Protein AF-A0A6P7XA26-F1 (afdb_monomer)

Structure (mmCIF, N/CA/C/O backbone):
data_AF-A0A6P7XA26-F1
#
_entry.id   AF-A0A6P7XA26-F1
#
loop_
_atom_site.group_PDB
_atom_site.id
_atom_site.type_symbol
_atom_site.label_atom_id
_atom_site.label_alt_id
_atom_site.label_comp_id
_atom_site.label_asym_id
_atom_site.label_entity_id
_atom_site.label_seq_id
_atom_site.pdbx_PDB_ins_code
_atom_site.Cartn_x
_atom_site.Cartn_y
_atom_site.Cartn_z
_atom_site.occupancy
_atom_site.B_iso_or_equiv
_atom_site.auth_seq_id
_atom_site.auth_comp_id
_atom_site.auth_asym_id
_atom_site.auth_atom_id
_atom_site.pdbx_PDB_model_num
ATOM 1 N N . MET A 1 1 ? 33.535 -8.799 -20.408 1.00 46.56 1 MET A N 1
ATOM 2 C CA . MET A 1 1 ? 32.268 -9.297 -19.826 1.00 46.56 1 MET A CA 1
ATOM 3 C C . MET A 1 1 ? 31.523 -8.133 -19.188 1.00 46.56 1 MET A C 1
ATOM 5 O O . MET A 1 1 ? 32.163 -7.393 -18.459 1.00 46.56 1 MET A O 1
ATOM 9 N N . GLY A 1 2 ? 30.222 -7.956 -19.445 1.00 51.88 2 GLY A N 1
ATOM 10 C CA . GLY A 1 2 ? 29.425 -6.933 -18.744 1.00 51.88 2 GLY A CA 1
ATOM 11 C C . GLY A 1 2 ? 28.362 -6.209 -19.576 1.00 51.88 2 GLY A C 1
ATOM 12 O O . GLY A 1 2 ? 28.198 -5.011 -19.415 1.00 51.88 2 GLY A O 1
ATOM 13 N N . CYS A 1 3 ? 27.647 -6.901 -20.471 1.00 53.22 3 CYS A N 1
ATOM 14 C CA . CYS A 1 3 ? 26.514 -6.323 -21.219 1.00 53.22 3 CYS A CA 1
ATOM 15 C C . CYS A 1 3 ? 25.154 -6.958 -20.837 1.00 53.22 3 CYS A C 1
ATOM 17 O O . CYS A 1 3 ? 24.124 -6.621 -21.403 1.00 53.22 3 CYS A O 1
ATOM 19 N N . GLY A 1 4 ? 25.134 -7.876 -19.857 1.00 53.38 4 GLY A N 1
ATOM 20 C CA . GLY A 1 4 ? 23.922 -8.597 -19.429 1.00 53.38 4 GLY A CA 1
ATOM 21 C C . GLY A 1 4 ? 23.092 -7.905 -18.337 1.00 53.38 4 GLY A C 1
ATOM 22 O O . GLY A 1 4 ? 21.943 -8.279 -18.114 1.00 53.38 4 GLY A O 1
ATOM 23 N N . GLY A 1 5 ? 23.643 -6.888 -17.662 1.00 59.44 5 GLY A N 1
ATOM 24 C CA . GLY A 1 5 ? 22.981 -6.238 -16.523 1.00 59.44 5 GLY A CA 1
ATOM 25 C C . GLY A 1 5 ? 21.750 -5.415 -16.911 1.00 59.44 5 GLY A C 1
ATOM 26 O O . GLY A 1 5 ? 20.730 -5.472 -16.228 1.00 59.44 5 GLY A O 1
ATOM 27 N N . PHE A 1 6 ? 21.807 -4.702 -18.041 1.00 63.94 6 PHE A N 1
ATOM 28 C CA . PHE A 1 6 ? 20.719 -3.815 -18.464 1.00 63.94 6 PHE A CA 1
ATOM 29 C C . PHE A 1 6 ? 19.471 -4.599 -18.907 1.00 63.94 6 PHE A C 1
ATOM 31 O O . PHE A 1 6 ? 18.350 -4.227 -18.571 1.00 63.94 6 PHE A O 1
ATOM 38 N N . THR A 1 7 ? 19.657 -5.736 -19.587 1.00 68.75 7 THR A N 1
ATOM 39 C CA . THR A 1 7 ? 18.558 -6.617 -20.020 1.00 68.75 7 THR A CA 1
ATOM 40 C C . THR A 1 7 ? 17.909 -7.344 -18.842 1.00 68.75 7 THR A C 1
ATOM 42 O O . THR A 1 7 ? 16.686 -7.447 -18.794 1.00 68.75 7 THR A O 1
ATOM 45 N N . CYS A 1 8 ? 18.703 -7.795 -17.862 1.00 74.06 8 CYS A N 1
ATOM 46 C CA . CYS A 1 8 ? 18.180 -8.434 -16.650 1.00 74.06 8 CYS A CA 1
ATOM 47 C C . CYS A 1 8 ? 17.341 -7.453 -15.818 1.00 74.06 8 CYS A C 1
ATOM 49 O O . CYS A 1 8 ? 16.206 -7.764 -15.461 1.00 74.06 8 CYS A O 1
ATOM 51 N N . LEU A 1 9 ? 17.850 -6.234 -15.595 1.00 73.31 9 LEU A N 1
ATOM 52 C CA . LEU A 1 9 ? 17.120 -5.190 -14.873 1.00 73.31 9 LEU A CA 1
ATOM 53 C C . LEU A 1 9 ? 15.829 -4.792 -15.600 1.00 73.31 9 LEU A C 1
ATOM 55 O O . LEU A 1 9 ? 14.792 -4.639 -14.961 1.00 73.31 9 LEU A O 1
ATOM 59 N N . LYS A 1 10 ? 15.862 -4.682 -16.934 1.00 74.25 10 LYS A N 1
ATOM 60 C CA . LYS A 1 10 ? 14.675 -4.390 -17.751 1.00 74.25 10 LYS A CA 1
ATOM 61 C C . LYS A 1 10 ? 13.608 -5.480 -17.614 1.00 74.25 10 LYS A C 1
ATOM 63 O O . LYS A 1 10 ? 12.432 -5.169 -17.436 1.00 74.25 10 LYS A O 1
ATOM 68 N N . ASN A 1 11 ? 14.015 -6.748 -17.658 1.00 80.12 11 ASN A N 1
ATOM 69 C CA . ASN A 1 11 ? 13.093 -7.876 -17.540 1.00 80.12 11 ASN A CA 1
ATOM 70 C C . ASN A 1 11 ? 12.520 -7.998 -16.119 1.00 80.12 11 ASN A C 1
ATOM 72 O O . ASN A 1 11 ? 11.328 -8.242 -15.954 1.00 80.12 11 ASN A O 1
ATOM 76 N N . ALA A 1 12 ? 13.346 -7.747 -15.098 1.00 84.25 12 ALA A N 1
ATOM 77 C CA . ALA A 1 12 ? 12.910 -7.688 -13.707 1.00 84.25 12 ALA A CA 1
ATOM 78 C C . ALA A 1 12 ? 11.932 -6.528 -13.462 1.00 84.25 12 ALA A C 1
ATOM 80 O O . ALA A 1 12 ? 10.916 -6.719 -12.801 1.00 84.25 12 ALA A O 1
ATOM 81 N N . LEU A 1 13 ? 12.188 -5.347 -14.037 1.00 81.69 13 LEU A N 1
ATOM 82 C CA . LEU A 1 13 ? 11.300 -4.188 -13.928 1.00 81.69 13 LEU A CA 1
ATOM 83 C C . LEU A 1 13 ? 9.952 -4.436 -14.619 1.00 81.69 13 LEU A C 1
ATOM 85 O O . LEU A 1 13 ? 8.908 -4.065 -14.085 1.00 81.69 13 LEU A O 1
ATOM 89 N N . CYS A 1 14 ? 9.967 -5.091 -15.781 1.00 84.81 14 CYS A N 1
ATOM 90 C CA . CYS A 1 14 ? 8.752 -5.518 -16.470 1.00 84.81 14 CYS A CA 1
ATOM 91 C C . CYS A 1 14 ? 7.950 -6.507 -15.606 1.00 84.81 14 CYS A C 1
ATOM 93 O O . CYS A 1 14 ? 6.777 -6.265 -15.325 1.00 84.81 14 CYS A O 1
ATOM 95 N N . ALA A 1 15 ? 8.601 -7.560 -15.096 1.00 87.62 15 ALA A N 1
ATOM 96 C CA . ALA A 1 15 ? 7.969 -8.545 -14.219 1.00 87.62 15 ALA A CA 1
ATOM 97 C C . ALA A 1 15 ? 7.393 -7.906 -12.943 1.00 87.62 15 ALA A C 1
ATOM 99 O O . ALA A 1 15 ? 6.268 -8.214 -12.554 1.00 87.62 15 ALA A O 1
ATOM 100 N N . LEU A 1 16 ? 8.121 -6.971 -12.328 1.00 86.62 16 LEU A N 1
ATOM 101 C CA . LEU A 1 16 ? 7.674 -6.255 -11.134 1.00 86.62 16 LEU A CA 1
ATOM 102 C C . LEU A 1 16 ? 6.393 -5.446 -11.394 1.00 86.62 16 LEU A C 1
ATOM 104 O O . LEU A 1 16 ? 5.454 -5.519 -10.607 1.00 86.62 16 LEU A O 1
ATOM 108 N N . ASN A 1 17 ? 6.321 -4.711 -12.509 1.00 89.75 17 ASN A N 1
ATOM 109 C CA . ASN A 1 17 ? 5.121 -3.944 -12.861 1.00 89.75 17 ASN A CA 1
ATOM 110 C C . ASN A 1 17 ? 3.930 -4.851 -13.216 1.00 89.75 17 ASN A C 1
ATOM 112 O O . ASN A 1 17 ? 2.795 -4.522 -12.873 1.00 89.75 17 ASN A O 1
ATOM 116 N N . VAL A 1 18 ? 4.167 -6.022 -13.820 1.00 91.38 18 VAL A N 1
ATOM 117 C CA . VAL A 1 18 ? 3.116 -7.038 -14.029 1.00 91.38 18 VAL A CA 1
ATOM 118 C C . VAL A 1 18 ? 2.573 -7.544 -12.691 1.00 91.38 18 VAL A C 1
ATOM 120 O O . VAL A 1 18 ? 1.358 -7.619 -12.513 1.00 91.38 18 VAL A O 1
ATOM 123 N N . VAL A 1 19 ? 3.448 -7.828 -11.722 1.00 92.44 19 VAL A N 1
ATOM 124 C CA . VAL A 1 19 ? 3.024 -8.207 -10.366 1.00 92.44 19 VAL A CA 1
ATOM 125 C C . VAL A 1 19 ? 2.217 -7.082 -9.714 1.00 92.44 19 VAL A C 1
ATOM 127 O O . VAL A 1 19 ? 1.161 -7.356 -9.145 1.00 92.44 19 VAL A O 1
ATOM 130 N N . TYR A 1 20 ? 2.637 -5.819 -9.842 1.00 90.50 20 TYR A N 1
ATOM 131 C CA . TYR A 1 20 ? 1.857 -4.691 -9.324 1.00 90.50 20 TYR A CA 1
ATOM 132 C C . TYR A 1 20 ? 0.483 -4.552 -9.983 1.00 90.50 20 TYR A C 1
ATOM 134 O O . TYR A 1 20 ? -0.482 -4.244 -9.281 1.00 90.50 20 TYR A O 1
ATOM 142 N N . MET A 1 21 ? 0.354 -4.845 -11.281 1.00 92.50 21 MET A N 1
ATOM 143 C CA . MET A 1 21 ? -0.962 -4.901 -11.918 1.00 92.50 21 MET A CA 1
ATOM 144 C C . MET A 1 21 ? -1.853 -5.985 -11.311 1.00 92.50 21 MET A C 1
ATOM 146 O O . MET A 1 21 ? -3.014 -5.717 -11.006 1.00 92.50 21 MET A O 1
ATOM 150 N N . LEU A 1 22 ? -1.319 -7.191 -11.094 1.00 92.44 22 LEU A N 1
ATOM 151 C CA . LEU A 1 22 ? -2.076 -8.282 -10.474 1.00 92.44 22 LEU A CA 1
ATOM 152 C C . LEU A 1 22 ? -2.528 -7.918 -9.057 1.00 92.44 22 LEU A C 1
ATOM 154 O O . LEU A 1 22 ? -3.690 -8.126 -8.719 1.00 92.44 22 LEU A O 1
ATOM 158 N N . VAL A 1 23 ? -1.647 -7.319 -8.251 1.00 92.12 23 VAL A N 1
ATOM 159 C CA . VAL A 1 23 ? -1.995 -6.848 -6.901 1.00 92.12 23 VAL A CA 1
ATOM 160 C C . VAL A 1 23 ? -3.086 -5.775 -6.956 1.00 92.12 23 VAL A C 1
ATOM 162 O O . VAL A 1 23 ? -4.050 -5.863 -6.200 1.00 92.12 23 VAL A O 1
ATOM 165 N N . GLY A 1 24 ? -2.991 -4.801 -7.867 1.00 91.75 24 GLY A N 1
ATOM 166 C CA . GLY A 1 24 ? -4.016 -3.767 -8.040 1.00 91.75 24 GLY A CA 1
ATOM 167 C C . GLY A 1 24 ? -5.387 -4.343 -8.415 1.00 91.75 24 GLY A C 1
ATOM 168 O O . GLY A 1 24 ? -6.393 -3.988 -7.799 1.00 91.75 24 GLY A O 1
ATOM 169 N N . LEU A 1 25 ? -5.427 -5.286 -9.363 1.00 93.50 25 LEU A N 1
ATOM 170 C CA . LEU A 1 25 ? -6.658 -5.984 -9.754 1.00 93.50 25 LEU A CA 1
ATOM 171 C C . LEU A 1 25 ? -7.240 -6.813 -8.603 1.00 93.50 25 LEU A C 1
ATOM 173 O O . LEU A 1 25 ? -8.451 -6.786 -8.391 1.00 93.50 25 LEU A O 1
ATOM 177 N N . LEU A 1 26 ? -6.395 -7.506 -7.835 1.00 92.00 26 LEU A N 1
ATOM 178 C CA . LEU A 1 26 ? -6.824 -8.267 -6.660 1.00 92.00 26 LEU A CA 1
ATOM 179 C C . LEU A 1 26 ? -7.413 -7.355 -5.576 1.00 92.00 26 LEU A C 1
ATOM 181 O O . LEU A 1 26 ? -8.464 -7.681 -5.032 1.00 92.00 26 LEU A O 1
ATOM 185 N N . LEU A 1 27 ? -6.791 -6.206 -5.288 1.00 88.12 27 LEU A N 1
ATOM 186 C CA . LEU A 1 27 ? -7.301 -5.246 -4.299 1.00 88.12 27 LEU A CA 1
ATOM 187 C C . LEU A 1 27 ? -8.681 -4.706 -4.687 1.00 88.12 27 LEU A C 1
ATOM 189 O O . LEU A 1 27 ? -9.580 -4.657 -3.848 1.00 88.12 27 LEU A O 1
ATOM 193 N N . ILE A 1 28 ? -8.870 -4.349 -5.959 1.00 91.31 28 ILE A N 1
ATOM 194 C CA . ILE A 1 28 ? -10.169 -3.891 -6.467 1.00 91.31 28 ILE A CA 1
ATOM 195 C C . ILE A 1 28 ? -11.188 -5.034 -6.439 1.00 91.31 28 ILE A C 1
ATOM 197 O O . ILE A 1 28 ? -12.313 -4.828 -5.992 1.00 91.31 28 ILE A O 1
ATOM 201 N N . GLY A 1 29 ? -10.798 -6.236 -6.872 1.00 88.69 29 GLY A N 1
ATOM 202 C CA . GLY A 1 29 ? -11.669 -7.410 -6.908 1.00 88.69 29 GLY A CA 1
ATOM 203 C C . GLY A 1 29 ? -12.168 -7.816 -5.523 1.00 88.69 29 GLY A C 1
ATOM 204 O O . GLY A 1 29 ? -13.368 -7.998 -5.336 1.00 88.69 29 GLY A O 1
ATOM 205 N N . VAL A 1 30 ? -11.277 -7.882 -4.530 1.00 87.31 30 VAL A N 1
ATOM 206 C CA . VAL A 1 30 ? -11.642 -8.200 -3.139 1.00 87.31 30 VAL A CA 1
ATOM 207 C C . VAL A 1 30 ? -12.512 -7.097 -2.533 1.00 87.31 30 VAL A C 1
ATOM 209 O O . VAL A 1 30 ? -13.496 -7.402 -1.861 1.00 87.31 30 VAL A O 1
ATOM 212 N N . ALA A 1 31 ? -12.207 -5.822 -2.794 1.00 84.62 31 ALA A N 1
ATOM 213 C CA . ALA A 1 31 ? -13.015 -4.711 -2.291 1.00 84.62 31 ALA A CA 1
ATOM 214 C C . ALA A 1 31 ? -14.420 -4.667 -2.921 1.00 84.62 31 ALA A C 1
ATOM 216 O O . ALA A 1 31 ? -15.401 -4.401 -2.224 1.00 84.62 31 ALA A O 1
ATOM 217 N N . ALA A 1 32 ? -14.533 -4.958 -4.221 1.00 85.25 32 ALA A N 1
ATOM 218 C CA . ALA A 1 32 ? -15.809 -5.045 -4.925 1.00 85.25 32 ALA A CA 1
ATOM 219 C C . ALA A 1 32 ? -16.632 -6.255 -4.456 1.00 85.25 32 ALA A C 1
ATOM 221 O O . ALA A 1 32 ? -17.814 -6.103 -4.162 1.00 85.25 32 ALA A O 1
ATOM 222 N N . TRP A 1 33 ? -15.998 -7.420 -4.299 1.00 83.69 33 TRP A N 1
ATOM 223 C CA . TRP A 1 33 ? -16.645 -8.624 -3.772 1.00 83.69 33 TRP A CA 1
ATOM 224 C C . TRP A 1 33 ? -17.143 -8.421 -2.333 1.00 83.69 33 TRP A C 1
ATOM 226 O O . TRP A 1 33 ? -18.273 -8.773 -2.004 1.00 83.69 33 TRP A O 1
ATOM 236 N N . GLY A 1 34 ? -16.344 -7.777 -1.474 1.00 77.06 34 GLY A N 1
ATOM 237 C CA . GLY A 1 34 ? -16.725 -7.476 -0.089 1.00 77.06 34 GLY A CA 1
ATOM 238 C C . GLY A 1 34 ? -17.941 -6.547 0.039 1.00 77.06 34 GLY A C 1
ATOM 239 O O . GLY A 1 34 ? -18.696 -6.661 1.005 1.00 77.06 34 GLY A O 1
ATOM 240 N N . LYS A 1 35 ? -18.175 -5.672 -0.951 1.00 71.25 35 LYS A N 1
ATOM 241 C CA . LYS A 1 35 ? -19.358 -4.796 -1.010 1.00 71.25 35 LYS A CA 1
ATOM 242 C C . LYS A 1 35 ? -20.653 -5.593 -1.206 1.00 71.25 35 LYS A C 1
ATOM 244 O O . LYS A 1 35 ? -21.685 -5.202 -0.669 1.00 71.25 35 LYS A O 1
ATOM 249 N N . GLU A 1 36 ? -20.609 -6.681 -1.970 1.00 67.44 36 GLU A N 1
ATOM 250 C CA . GLU A 1 36 ? -21.800 -7.428 -2.394 1.00 67.44 36 GLU A CA 1
ATOM 251 C C . GLU A 1 36 ? -22.337 -8.370 -1.302 1.00 67.44 36 GLU A C 1
ATOM 253 O O . GLU A 1 36 ? -23.541 -8.583 -1.210 1.00 67.44 36 GLU A O 1
ATOM 258 N N . PHE A 1 37 ? -21.473 -8.839 -0.394 1.00 64.12 37 PHE A N 1
ATOM 259 C CA . PHE A 1 37 ? -21.867 -9.667 0.758 1.00 64.12 37 PHE A CA 1
ATOM 260 C C . PHE A 1 37 ? -22.340 -8.873 1.986 1.00 64.12 37 PHE A C 1
ATOM 262 O O . PHE A 1 37 ? -22.718 -9.478 2.986 1.00 64.12 37 PHE A O 1
ATOM 269 N N . GLY A 1 38 ? -22.309 -7.534 1.955 1.00 60.69 38 GLY A N 1
ATOM 270 C CA . GLY A 1 38 ? -22.757 -6.703 3.084 1.00 60.69 38 GLY A CA 1
ATOM 271 C C . GLY A 1 38 ? -21.961 -6.902 4.384 1.00 60.69 38 GLY A C 1
ATOM 272 O O . GLY A 1 38 ? -22.425 -6.498 5.444 1.00 60.69 38 GLY A O 1
ATOM 273 N N . ILE A 1 39 ? -20.775 -7.518 4.303 1.00 53.69 39 ILE A N 1
ATOM 274 C CA . ILE A 1 39 ? -19.917 -7.881 5.445 1.00 53.69 39 ILE A CA 1
ATOM 275 C C . ILE A 1 39 ? -19.041 -6.711 5.923 1.00 53.69 39 ILE A C 1
ATOM 277 O O . ILE A 1 39 ? -18.492 -6.781 7.006 1.00 53.69 39 ILE A O 1
ATOM 281 N N . VAL A 1 40 ? -18.915 -5.616 5.163 1.00 48.38 40 VAL A N 1
ATOM 282 C CA . VAL A 1 40 ? -18.202 -4.401 5.604 1.00 48.38 40 VAL A CA 1
ATOM 283 C C . VAL A 1 40 ? -19.067 -3.181 5.306 1.00 48.38 40 VAL A C 1
ATOM 285 O O . VAL A 1 40 ? -19.160 -2.735 4.163 1.00 48.38 40 VAL A O 1
ATOM 288 N N . SER A 1 41 ? -19.692 -2.603 6.333 1.00 51.44 41 SER A N 1
ATOM 289 C CA . SER A 1 41 ? -20.624 -1.469 6.162 1.00 51.44 41 SER A CA 1
ATOM 290 C C . SER A 1 41 ? -19.939 -0.090 6.056 1.00 51.44 41 SER A C 1
ATOM 292 O O . SER A 1 41 ? -20.575 0.964 6.060 1.00 51.44 41 SER A O 1
ATOM 294 N N . SER A 1 42 ? -18.607 -0.059 5.945 1.00 61.31 42 SER A N 1
ATOM 295 C CA . SER A 1 42 ? -17.829 1.186 5.947 1.00 61.31 42 SER A CA 1
ATOM 296 C C . SER A 1 42 ? -17.411 1.599 4.539 1.00 61.31 42 SER A C 1
ATOM 298 O O . SER A 1 42 ? -16.352 1.200 4.048 1.00 61.31 42 SER A O 1
ATOM 300 N N . ILE A 1 43 ? -18.208 2.472 3.919 1.00 65.06 43 ILE A N 1
ATOM 301 C CA . ILE A 1 43 ? -17.944 3.068 2.595 1.00 65.06 43 ILE A CA 1
ATOM 302 C C . ILE A 1 43 ? -16.525 3.668 2.524 1.00 65.06 43 ILE A C 1
ATOM 304 O O . ILE A 1 43 ? -15.855 3.559 1.499 1.00 65.06 43 ILE A O 1
ATOM 308 N N . THR A 1 44 ? -16.037 4.238 3.629 1.00 66.69 44 THR A N 1
ATOM 309 C CA . THR A 1 44 ? -14.726 4.898 3.717 1.00 66.69 44 THR A CA 1
ATOM 310 C C . THR A 1 44 ? -13.544 3.933 3.601 1.00 66.69 44 THR A C 1
ATOM 312 O O . THR A 1 44 ? -12.592 4.223 2.880 1.00 66.69 44 THR A O 1
ATOM 315 N N . ILE A 1 45 ? -13.589 2.774 4.271 1.00 73.25 45 ILE A N 1
ATOM 316 C CA . ILE A 1 45 ? -12.478 1.803 4.249 1.00 73.25 45 ILE A CA 1
ATOM 317 C C . ILE A 1 45 ? -12.403 1.141 2.871 1.00 73.25 45 ILE A C 1
ATOM 319 O O . ILE A 1 45 ? -11.333 1.072 2.268 1.00 73.25 45 ILE A O 1
ATOM 323 N N . ILE A 1 46 ? -13.559 0.736 2.338 1.00 78.00 46 ILE A N 1
ATOM 324 C CA . ILE A 1 46 ? -13.672 0.154 0.996 1.00 78.00 46 ILE A CA 1
ATOM 325 C C . ILE A 1 46 ? -13.205 1.165 -0.060 1.00 78.00 46 ILE A C 1
ATOM 327 O O . ILE A 1 46 ? -12.411 0.820 -0.933 1.00 78.00 46 ILE A O 1
ATOM 331 N N . GLY A 1 47 ? -13.631 2.428 0.050 1.00 82.00 47 GLY A N 1
ATOM 332 C CA . GLY A 1 47 ? -13.203 3.502 -0.847 1.00 82.00 47 GLY A CA 1
ATOM 333 C C . GLY A 1 47 ? -11.689 3.720 -0.833 1.00 82.00 47 GLY A C 1
ATOM 334 O O . GLY A 1 47 ? -11.088 3.878 -1.894 1.00 82.00 47 GLY A O 1
ATOM 335 N N . GLY A 1 48 ? -11.058 3.650 0.344 1.00 84.75 48 GLY A N 1
ATOM 336 C CA . GLY A 1 48 ? -9.604 3.741 0.484 1.00 84.75 48 GLY A CA 1
ATOM 337 C C . GLY A 1 48 ? -8.863 2.599 -0.216 1.00 84.75 48 GLY A C 1
ATOM 338 O O . GLY A 1 48 ? -7.943 2.852 -0.993 1.00 84.75 48 GLY A O 1
ATOM 339 N N . VAL A 1 49 ? -9.289 1.349 -0.000 1.00 85.44 49 VAL A N 1
ATOM 340 C CA . VAL A 1 49 ? -8.672 0.173 -0.645 1.00 85.44 49 VAL A CA 1
ATOM 341 C C . VAL A 1 49 ? -8.823 0.232 -2.169 1.00 85.44 49 VAL A C 1
ATOM 343 O O . VAL A 1 49 ? -7.853 -0.014 -2.888 1.00 85.44 49 VAL A O 1
ATOM 346 N N . ILE A 1 50 ? -9.999 0.626 -2.673 1.00 89.25 50 ILE A N 1
ATOM 347 C CA . ILE A 1 50 ? -10.237 0.797 -4.115 1.00 89.25 50 ILE A CA 1
ATOM 348 C C . ILE A 1 50 ? -9.350 1.913 -4.684 1.00 89.25 50 ILE A C 1
ATOM 350 O O . ILE A 1 50 ? -8.719 1.712 -5.721 1.00 89.25 50 ILE A O 1
ATOM 354 N N . ALA A 1 51 ? -9.254 3.064 -4.010 1.00 90.19 51 ALA A N 1
ATOM 355 C CA . ALA A 1 51 ? -8.423 4.181 -4.461 1.00 90.19 51 ALA A CA 1
ATOM 356 C C . ALA A 1 51 ? -6.936 3.797 -4.552 1.00 90.19 51 ALA A C 1
ATOM 358 O O . ALA A 1 51 ? -6.280 4.110 -5.548 1.00 90.19 51 ALA A O 1
ATOM 359 N N . ILE A 1 52 ? -6.420 3.064 -3.558 1.00 90.50 52 ILE A N 1
ATOM 360 C CA . ILE A 1 52 ? -5.050 2.531 -3.576 1.00 90.50 52 ILE A CA 1
ATOM 361 C C . ILE A 1 52 ? -4.875 1.542 -4.736 1.00 90.50 52 ILE A C 1
ATOM 363 O O . ILE A 1 52 ? -3.893 1.638 -5.472 1.00 90.50 52 ILE A O 1
ATOM 367 N N . GLY A 1 53 ? -5.830 0.629 -4.941 1.00 91.06 53 GLY A N 1
ATOM 368 C CA . GLY A 1 53 ? -5.794 -0.335 -6.044 1.00 91.06 53 GLY A CA 1
ATOM 369 C C . GLY A 1 53 ? -5.746 0.337 -7.420 1.00 91.06 53 GLY A C 1
ATOM 370 O O . GLY A 1 53 ? -4.908 -0.015 -8.251 1.00 91.06 53 GLY A O 1
ATOM 371 N N . VAL A 1 54 ? -6.578 1.358 -7.646 1.00 93.50 54 VAL A N 1
ATOM 372 C CA . VAL A 1 54 ? -6.589 2.133 -8.898 1.00 93.50 54 VAL A CA 1
ATOM 373 C C . VAL A 1 54 ? -5.277 2.895 -9.093 1.00 93.50 54 VAL A C 1
ATOM 375 O O . VAL A 1 54 ? -4.703 2.859 -10.181 1.00 93.50 54 VAL A O 1
ATOM 378 N N . PHE A 1 55 ? -4.761 3.547 -8.049 1.00 90.81 55 PHE A N 1
ATOM 379 C CA . PHE A 1 55 ? -3.485 4.262 -8.119 1.00 90.81 55 PHE A CA 1
ATOM 380 C C . PHE A 1 55 ? -2.311 3.326 -8.460 1.00 90.81 55 PHE A C 1
ATOM 382 O O . PHE A 1 55 ? -1.482 3.660 -9.309 1.00 90.81 55 PHE A O 1
ATOM 389 N N . LEU A 1 56 ? -2.277 2.126 -7.868 1.00 89.81 56 LEU A N 1
ATOM 390 C CA . LEU A 1 56 ? -1.279 1.098 -8.183 1.00 89.81 56 LEU A CA 1
ATOM 391 C C . LEU A 1 56 ? -1.369 0.626 -9.640 1.00 89.81 56 LEU A C 1
ATOM 393 O O . LEU A 1 56 ? -0.330 0.467 -10.279 1.00 89.81 56 LEU A O 1
ATOM 397 N N . LEU A 1 57 ? -2.578 0.458 -10.189 1.00 92.00 57 LEU A N 1
ATOM 398 C CA . LEU A 1 57 ? -2.757 0.110 -11.603 1.00 92.00 57 LEU A CA 1
ATOM 399 C C . LEU A 1 57 ? -2.218 1.191 -12.538 1.00 92.00 57 LEU A C 1
ATOM 401 O O . LEU A 1 57 ? -1.524 0.868 -13.499 1.00 92.00 57 LEU A O 1
ATOM 405 N N . LEU A 1 58 ? -2.484 2.467 -12.249 1.00 89.31 58 LEU A N 1
ATOM 406 C CA . LEU A 1 58 ? -1.983 3.574 -13.067 1.00 89.31 58 LEU A CA 1
ATOM 407 C C . LEU A 1 58 ? -0.449 3.615 -13.081 1.00 89.31 58 LEU A C 1
ATOM 409 O O . LEU A 1 58 ? 0.150 3.722 -14.153 1.00 89.31 58 LEU A O 1
ATOM 413 N N . ILE A 1 59 ? 0.193 3.468 -11.917 1.00 89.56 59 ILE A N 1
ATOM 414 C CA . ILE A 1 59 ? 1.661 3.417 -11.825 1.00 89.56 59 ILE A CA 1
ATOM 415 C C . ILE A 1 59 ? 2.212 2.204 -12.576 1.00 89.56 59 ILE A C 1
ATOM 417 O O . ILE A 1 59 ? 3.179 2.343 -13.324 1.00 89.56 59 ILE A O 1
ATOM 421 N N . ALA A 1 60 ? 1.594 1.034 -12.413 1.00 90.00 60 ALA A N 1
ATOM 422 C CA . ALA A 1 60 ? 2.039 -0.195 -13.058 1.00 90.00 60 ALA A CA 1
ATOM 423 C C . ALA A 1 60 ? 1.910 -0.135 -14.590 1.00 90.00 60 ALA A C 1
ATOM 425 O O . ALA A 1 60 ? 2.815 -0.584 -15.294 1.00 90.00 60 ALA A O 1
ATOM 426 N N . ILE A 1 61 ? 0.843 0.476 -15.120 1.00 88.50 61 ILE A N 1
ATOM 427 C CA . ILE A 1 61 ? 0.675 0.709 -16.563 1.00 88.50 61 ILE A CA 1
ATOM 428 C C . ILE A 1 61 ? 1.767 1.652 -17.076 1.00 88.50 61 ILE A C 1
ATOM 430 O O . ILE A 1 61 ? 2.450 1.323 -18.045 1.00 88.50 61 ILE A O 1
ATOM 434 N N . VAL A 1 62 ? 1.993 2.792 -16.415 1.00 86.75 62 VAL A N 1
ATOM 435 C CA . VAL A 1 62 ? 3.051 3.741 -16.811 1.00 86.75 62 VAL A CA 1
ATOM 436 C C . VAL A 1 62 ? 4.436 3.086 -16.740 1.00 86.75 62 VAL A C 1
ATOM 438 O O . VAL A 1 62 ? 5.242 3.258 -17.655 1.00 86.75 62 VAL A O 1
ATOM 441 N N . GLY A 1 63 ? 4.702 2.286 -15.705 1.00 85.94 63 GLY A N 1
ATOM 442 C CA . GLY A 1 63 ? 5.947 1.532 -15.549 1.00 85.94 63 GLY A CA 1
ATOM 443 C C . GLY A 1 63 ? 6.144 0.461 -16.623 1.00 85.94 63 GLY A C 1
ATOM 444 O O . GLY A 1 63 ? 7.249 0.314 -17.148 1.00 85.94 63 GLY A O 1
ATOM 445 N N . LEU A 1 64 ? 5.078 -0.242 -17.016 1.00 85.38 64 LEU A N 1
ATOM 446 C CA . LEU A 1 64 ? 5.124 -1.253 -18.073 1.00 85.38 64 LEU A CA 1
ATOM 447 C C . LEU A 1 64 ? 5.361 -0.622 -19.449 1.00 85.38 64 LEU A C 1
ATOM 449 O O . LEU A 1 64 ? 6.226 -1.085 -20.193 1.00 85.38 64 LEU A O 1
ATOM 453 N N . ILE A 1 65 ? 4.654 0.468 -19.770 1.00 84.50 65 ILE A N 1
ATOM 454 C CA . ILE A 1 65 ? 4.870 1.216 -21.015 1.00 84.50 65 ILE A CA 1
ATOM 455 C C . ILE A 1 65 ? 6.296 1.803 -21.024 1.00 84.50 65 ILE A C 1
ATOM 457 O O . ILE A 1 65 ? 6.963 1.744 -22.058 1.00 84.50 65 ILE A O 1
ATOM 461 N N . GLY A 1 66 ? 6.797 2.289 -19.879 1.00 80.81 66 GLY A N 1
ATOM 462 C CA . GLY A 1 66 ? 8.158 2.823 -19.724 1.00 80.81 66 GLY A CA 1
ATOM 463 C C . GLY A 1 66 ? 9.259 1.773 -19.859 1.00 80.81 66 GLY A C 1
ATOM 464 O O . GLY A 1 66 ? 10.348 2.084 -20.337 1.00 80.81 66 GLY A O 1
ATOM 465 N N . ALA A 1 67 ? 8.975 0.523 -19.488 1.00 78.75 67 ALA A N 1
ATOM 466 C CA . ALA A 1 67 ? 9.877 -0.605 -19.698 1.00 78.75 67 ALA A CA 1
ATOM 467 C C . ALA A 1 67 ? 9.825 -1.139 -21.143 1.00 78.75 67 ALA A C 1
ATOM 469 O O . ALA A 1 67 ? 10.851 -1.575 -21.673 1.00 78.75 67 ALA A O 1
ATOM 470 N N . ALA A 1 68 ? 8.649 -1.115 -21.783 1.00 75.56 68 ALA A N 1
ATOM 471 C CA . ALA A 1 68 ? 8.441 -1.632 -23.136 1.00 75.56 68 ALA A CA 1
ATOM 472 C C . ALA A 1 68 ? 8.958 -0.673 -24.218 1.00 75.56 68 ALA A C 1
ATOM 474 O O . ALA A 1 68 ? 9.670 -1.095 -25.134 1.00 75.56 68 ALA A O 1
ATOM 475 N N . ASN A 1 69 ? 8.654 0.621 -24.098 1.00 69.19 69 ASN A N 1
ATOM 476 C CA . ASN A 1 69 ? 9.106 1.629 -25.047 1.00 69.19 69 ASN A CA 1
ATOM 477 C C . ASN A 1 69 ? 10.495 2.136 -24.656 1.00 69.19 69 ASN A C 1
ATOM 479 O O . ASN A 1 69 ? 10.700 2.647 -23.560 1.00 69.19 69 ASN A O 1
ATOM 483 N N . HIS A 1 70 ? 11.452 2.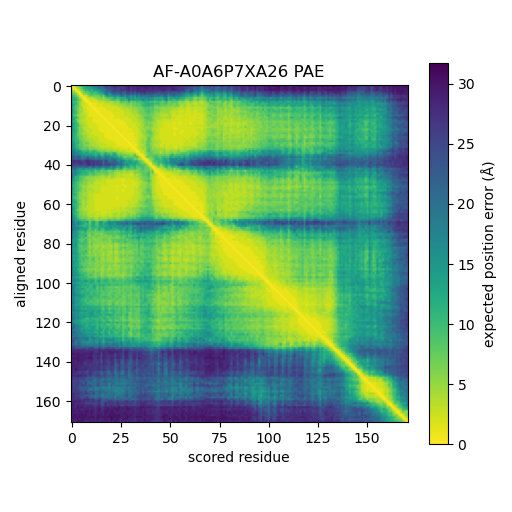070 -25.583 1.00 62.78 70 HIS A N 1
ATOM 484 C CA . HIS A 1 70 ? 12.815 2.607 -25.436 1.00 62.78 70 HIS A CA 1
ATOM 485 C C . HIS A 1 70 ? 12.864 4.156 -25.407 1.00 62.78 70 HIS A C 1
ATOM 487 O O . HIS A 1 70 ? 13.819 4.770 -25.876 1.00 62.78 70 HIS A O 1
ATOM 493 N N . HIS A 1 71 ? 11.830 4.815 -24.879 1.00 64.25 71 HIS A N 1
ATOM 494 C CA . HIS A 1 71 ? 11.710 6.266 -24.847 1.00 64.25 71 HIS A CA 1
ATOM 495 C C . HIS A 1 71 ? 12.243 6.812 -23.515 1.00 64.25 71 HIS A C 1
ATOM 497 O O . HIS A 1 71 ? 11.587 6.707 -22.477 1.00 64.25 71 HIS A O 1
ATOM 503 N N . GLN A 1 72 ? 13.431 7.426 -23.540 1.00 61.84 72 GLN A N 1
ATOM 504 C CA . GLN A 1 72 ? 14.137 7.913 -22.342 1.00 61.84 72 GLN A CA 1
ATOM 505 C C . GLN A 1 72 ? 13.295 8.862 -21.464 1.00 61.84 72 GLN A C 1
ATOM 507 O O . GLN A 1 72 ? 13.417 8.839 -20.241 1.00 61.84 72 GLN A O 1
ATOM 512 N N . VAL A 1 73 ? 12.383 9.639 -22.059 1.00 67.69 73 VAL A N 1
ATOM 513 C CA . VAL A 1 73 ? 11.507 10.577 -21.326 1.00 67.69 73 VAL A CA 1
ATOM 514 C C . VAL A 1 73 ? 10.460 9.853 -20.467 1.00 67.69 73 VAL A C 1
ATOM 516 O O . VAL A 1 73 ? 10.087 10.342 -19.404 1.00 67.69 73 VAL A O 1
ATOM 519 N N . MET A 1 74 ? 10.000 8.668 -20.880 1.00 66.56 74 MET A N 1
ATOM 520 C CA . MET A 1 74 ? 8.982 7.927 -20.125 1.00 66.56 74 MET A CA 1
ATOM 521 C C . MET A 1 74 ? 9.572 7.289 -18.863 1.00 66.56 74 MET A C 1
ATOM 523 O O . MET A 1 74 ? 8.935 7.284 -17.811 1.00 66.56 74 MET A O 1
ATOM 527 N N . LEU A 1 75 ? 10.825 6.828 -18.943 1.00 73.94 75 LEU A N 1
ATOM 528 C CA . LEU A 1 75 ? 11.566 6.336 -17.783 1.00 73.94 75 LEU A CA 1
ATOM 529 C C . LEU A 1 75 ? 11.870 7.468 -16.788 1.00 73.94 75 LEU A C 1
ATOM 531 O O . LEU A 1 75 ? 11.806 7.261 -15.578 1.00 73.94 75 LEU A O 1
ATOM 535 N N . PHE A 1 76 ? 12.147 8.676 -17.289 1.00 76.94 76 PHE A N 1
ATOM 536 C CA . PHE A 1 76 ? 12.320 9.860 -16.448 1.00 76.94 76 PHE A CA 1
ATOM 537 C C . PHE A 1 76 ? 11.039 10.194 -15.670 1.00 76.94 76 PHE A C 1
ATOM 539 O O . PHE A 1 76 ? 11.087 10.360 -14.452 1.00 76.94 76 PHE A O 1
ATOM 546 N N . LEU A 1 77 ? 9.883 10.201 -16.343 1.00 75.56 77 LEU A N 1
ATOM 547 C CA . LEU A 1 77 ? 8.587 10.407 -15.691 1.00 75.56 77 LEU A CA 1
ATOM 548 C C . LEU A 1 77 ? 8.304 9.338 -14.621 1.00 75.56 77 LEU A C 1
ATOM 550 O O . LEU A 1 77 ? 7.836 9.668 -13.534 1.00 75.56 77 LEU A O 1
ATOM 554 N N . TYR A 1 78 ? 8.635 8.072 -14.895 1.00 81.31 78 TYR A N 1
ATOM 555 C CA . TYR A 1 78 ? 8.485 6.979 -13.931 1.00 81.31 78 TYR A CA 1
ATOM 556 C C . TYR A 1 78 ? 9.317 7.205 -12.659 1.00 81.31 78 TYR A C 1
ATOM 558 O O . TYR A 1 78 ? 8.793 7.080 -11.553 1.00 81.31 78 TYR A O 1
ATOM 566 N N . MET A 1 79 ? 10.583 7.614 -12.794 1.00 80.19 79 MET A N 1
ATOM 567 C CA . MET A 1 79 ? 11.432 7.935 -11.639 1.00 80.19 79 MET A CA 1
ATOM 568 C C . MET A 1 79 ? 10.898 9.122 -10.829 1.00 80.19 79 MET A C 1
ATOM 570 O O . MET A 1 79 ? 10.938 9.087 -9.600 1.00 80.19 79 MET A O 1
ATOM 574 N N . VAL A 1 80 ? 10.352 10.145 -11.495 1.00 85.44 80 VAL A N 1
ATOM 575 C CA . VAL A 1 80 ? 9.712 11.287 -10.819 1.00 85.44 80 VAL A CA 1
ATOM 576 C C . VAL A 1 80 ? 8.492 10.834 -10.017 1.00 85.44 80 VAL A C 1
ATOM 578 O O . VAL A 1 80 ? 8.359 11.201 -8.851 1.00 85.44 80 VAL A O 1
ATOM 581 N N . ILE A 1 81 ? 7.625 9.999 -10.595 1.00 84.44 81 ILE A N 1
ATOM 582 C CA . ILE A 1 81 ? 6.448 9.465 -9.894 1.00 84.44 81 ILE A CA 1
ATOM 583 C C . ILE A 1 81 ? 6.873 8.631 -8.679 1.00 84.44 81 ILE A C 1
ATOM 585 O O . ILE A 1 81 ? 6.338 8.830 -7.590 1.00 84.44 81 ILE A O 1
ATOM 589 N N . LEU A 1 82 ? 7.862 7.742 -8.829 1.00 81.88 82 LEU A N 1
ATOM 590 C CA . LEU A 1 82 ? 8.379 6.950 -7.709 1.00 81.88 82 LEU A CA 1
ATOM 591 C C . LEU A 1 82 ? 8.970 7.824 -6.601 1.00 81.88 82 LEU A C 1
ATOM 593 O O . LEU A 1 82 ? 8.760 7.544 -5.422 1.00 81.88 82 LEU A O 1
ATOM 597 N N . PHE A 1 83 ? 9.670 8.896 -6.965 1.00 86.56 83 PHE A N 1
ATOM 598 C CA . PHE A 1 83 ? 10.207 9.841 -5.996 1.00 86.56 83 PHE A CA 1
ATOM 599 C C . PHE A 1 83 ? 9.095 10.576 -5.234 1.00 86.56 83 PHE A C 1
ATOM 601 O O . PHE A 1 83 ? 9.163 10.689 -4.012 1.00 86.56 83 PHE A O 1
ATOM 608 N N . LEU A 1 84 ? 8.029 11.008 -5.914 1.00 87.38 84 LEU A N 1
ATOM 609 C CA . LEU A 1 84 ? 6.869 11.614 -5.253 1.00 87.38 84 LEU A CA 1
ATOM 610 C C . LEU A 1 84 ? 6.170 10.629 -4.306 1.00 87.38 84 LEU A C 1
ATOM 612 O O . LEU A 1 84 ? 5.847 10.992 -3.176 1.00 87.38 84 LEU A O 1
ATOM 616 N N . VAL A 1 85 ? 5.987 9.373 -4.727 1.00 87.38 85 VAL A N 1
ATOM 617 C CA . VAL A 1 85 ? 5.434 8.313 -3.868 1.00 87.38 85 VAL A CA 1
ATOM 618 C C . VAL A 1 85 ? 6.316 8.092 -2.639 1.00 87.38 85 VAL A C 1
ATOM 620 O O . VAL A 1 85 ? 5.794 7.986 -1.530 1.00 87.38 85 VAL A O 1
ATOM 623 N N . PHE A 1 86 ? 7.640 8.093 -2.807 1.00 89.19 86 PHE A N 1
ATOM 624 C CA . PHE A 1 86 ? 8.584 8.003 -1.697 1.00 89.19 86 PHE A CA 1
ATOM 625 C C . PHE A 1 86 ? 8.432 9.173 -0.716 1.00 89.19 86 PHE A C 1
ATOM 627 O O . P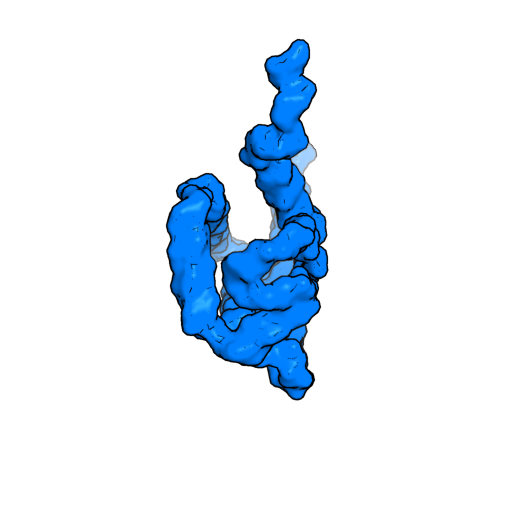HE A 1 86 ? 8.359 8.937 0.487 1.00 89.19 86 PHE A O 1
ATOM 634 N N . LEU A 1 87 ? 8.310 10.416 -1.198 1.00 91.38 87 LEU A N 1
ATOM 635 C CA . LEU A 1 87 ? 8.091 11.580 -0.331 1.00 91.38 87 LEU A CA 1
ATOM 636 C C . LEU A 1 87 ? 6.778 11.481 0.455 1.00 91.38 87 LEU A C 1
ATOM 638 O O . LEU A 1 87 ? 6.761 11.781 1.649 1.00 91.38 87 LEU A O 1
ATOM 642 N N . PHE A 1 88 ? 5.696 11.015 -0.175 1.00 88.88 88 PHE A N 1
ATOM 643 C CA . PHE A 1 88 ? 4.426 10.777 0.516 1.00 88.88 88 PHE A CA 1
ATOM 644 C C . PHE A 1 88 ? 4.544 9.680 1.580 1.00 88.88 88 PHE A C 1
ATOM 646 O O . PHE A 1 88 ? 4.117 9.880 2.715 1.00 88.88 88 PHE A O 1
ATOM 653 N N . GLN A 1 89 ? 5.144 8.535 1.245 1.00 85.25 89 GLN A N 1
ATOM 654 C CA . GLN A 1 89 ? 5.326 7.417 2.179 1.00 85.25 89 GLN A CA 1
ATOM 655 C C . GLN A 1 89 ? 6.236 7.793 3.350 1.00 85.25 89 GLN A C 1
ATOM 657 O O . GLN A 1 89 ? 5.946 7.454 4.501 1.00 85.25 89 GLN A O 1
ATOM 662 N N . PHE A 1 90 ? 7.316 8.519 3.068 1.00 88.75 90 PHE A N 1
ATOM 663 C CA . PHE A 1 90 ? 8.210 9.063 4.079 1.00 88.75 90 PHE A CA 1
ATOM 664 C C . PHE A 1 90 ? 7.470 10.056 4.979 1.00 88.75 90 PHE A C 1
ATOM 666 O O . PHE A 1 90 ? 7.532 9.929 6.199 1.00 88.75 90 PHE A O 1
ATOM 673 N N . GLY A 1 91 ? 6.685 10.964 4.392 1.00 90.62 91 GLY A N 1
ATOM 674 C CA . GLY A 1 91 ? 5.829 11.899 5.120 1.00 90.62 91 GLY A CA 1
ATOM 675 C C . GLY A 1 91 ? 4.868 11.190 6.071 1.00 90.62 91 GLY A C 1
ATOM 676 O O . GLY A 1 91 ? 4.893 11.468 7.266 1.00 90.62 91 GLY A O 1
ATOM 677 N N . VAL A 1 92 ? 4.093 10.216 5.581 1.00 85.94 92 VAL A N 1
ATOM 678 C CA . VAL A 1 92 ? 3.162 9.427 6.411 1.00 85.94 92 VAL A CA 1
ATOM 679 C C . VAL A 1 92 ? 3.906 8.686 7.525 1.00 85.94 92 VAL A C 1
ATOM 681 O O . VAL A 1 92 ? 3.459 8.694 8.670 1.00 85.94 92 VAL A O 1
ATOM 684 N N . SER A 1 93 ? 5.067 8.098 7.227 1.00 87.06 93 SER A N 1
ATOM 685 C CA . SER A 1 93 ? 5.887 7.393 8.222 1.00 87.06 93 SER A CA 1
ATOM 686 C C . SER A 1 93 ? 6.380 8.333 9.325 1.00 87.06 93 SER A C 1
ATOM 688 O O . SER A 1 93 ? 6.257 8.020 10.510 1.00 87.06 93 SER A O 1
AT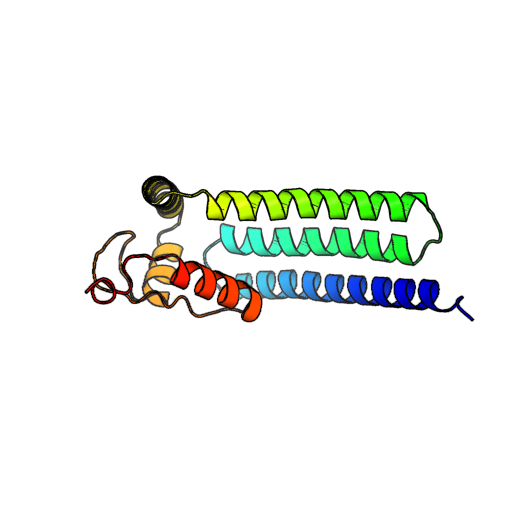OM 690 N N . CYS A 1 94 ? 6.888 9.511 8.956 1.00 87.69 94 CYS A N 1
ATOM 691 C CA . CYS A 1 94 ? 7.315 10.539 9.900 1.00 87.69 94 CYS A CA 1
ATOM 692 C C . CYS A 1 94 ? 6.139 11.103 10.705 1.00 87.69 94 CYS A C 1
ATOM 694 O O . CYS A 1 94 ? 6.271 11.272 11.915 1.00 87.69 94 CYS A O 1
ATOM 696 N N . SER A 1 95 ? 4.985 11.342 10.075 1.00 86.06 95 SER A N 1
ATOM 697 C CA . SER A 1 95 ? 3.768 11.777 10.767 1.00 86.06 95 SER A CA 1
ATOM 698 C C . SER A 1 95 ? 3.337 10.758 11.815 1.00 86.06 95 SER A C 1
ATOM 700 O O . SER A 1 95 ? 3.113 11.138 12.958 1.00 86.06 95 SER A O 1
ATOM 702 N N . CYS A 1 96 ? 3.306 9.466 11.477 1.00 81.38 96 CYS A N 1
ATOM 703 C CA . CYS A 1 96 ? 2.979 8.405 12.430 1.00 81.38 96 CYS A CA 1
ATOM 704 C C . CYS A 1 96 ? 3.963 8.334 13.609 1.00 81.38 96 CYS A C 1
ATOM 706 O O . CYS A 1 96 ? 3.551 8.016 14.722 1.00 81.38 96 CYS A O 1
ATOM 708 N N . LEU A 1 97 ? 5.248 8.631 13.384 1.00 79.31 97 LEU A N 1
ATOM 709 C CA . LEU A 1 97 ? 6.268 8.658 14.439 1.00 79.31 97 LEU A CA 1
ATOM 710 C C . LEU A 1 97 ? 6.195 9.904 15.331 1.00 79.31 97 LEU A C 1
ATOM 712 O O . LEU A 1 97 ? 6.592 9.828 16.490 1.00 79.31 97 LEU A O 1
ATOM 716 N N . ALA A 1 98 ? 5.724 11.032 14.799 1.00 84.31 98 ALA A N 1
ATOM 717 C CA . ALA A 1 98 ? 5.643 12.308 15.510 1.00 84.31 98 ALA A CA 1
ATOM 718 C C . ALA A 1 98 ? 4.339 12.495 16.313 1.00 84.31 98 ALA A C 1
ATOM 720 O O . ALA A 1 98 ? 4.191 13.505 16.998 1.00 84.31 98 ALA A O 1
ATOM 721 N N . LEU A 1 99 ? 3.384 11.560 16.224 1.00 81.62 99 LEU A N 1
ATOM 722 C CA . LEU A 1 99 ? 2.118 11.631 16.957 1.00 81.62 99 LEU A CA 1
ATOM 723 C C . LEU A 1 99 ? 2.323 11.382 18.459 1.00 81.62 99 LEU A C 1
ATOM 725 O O . LEU A 1 99 ? 2.688 10.282 18.872 1.00 81.62 99 LEU A O 1
ATOM 729 N N . ASN A 1 100 ? 2.010 12.393 19.270 1.00 82.69 100 ASN A N 1
ATOM 730 C CA . ASN A 1 100 ? 1.972 12.294 20.734 1.00 82.69 100 ASN A CA 1
ATOM 731 C C . ASN A 1 100 ? 0.637 11.704 21.234 1.00 82.69 100 ASN A C 1
ATOM 733 O O . ASN A 1 100 ? -0.368 11.766 20.522 1.00 82.69 100 ASN A O 1
ATOM 737 N N . GLU A 1 101 ? 0.589 11.214 22.481 1.00 80.06 101 GLU A N 1
ATOM 738 C CA . GLU A 1 101 ? -0.613 10.602 23.091 1.00 80.06 101 GLU A CA 1
ATOM 739 C C . GLU A 1 101 ? -1.852 11.517 23.000 1.00 80.06 101 GLU A C 1
ATOM 741 O O . GLU A 1 101 ? -2.899 11.110 22.503 1.00 80.06 101 GLU A O 1
ATOM 746 N N . SER A 1 102 ? -1.714 12.804 23.333 1.00 81.44 102 SER A N 1
ATOM 747 C CA . SER A 1 102 ? -2.828 13.767 23.273 1.00 81.44 102 SER A CA 1
ATOM 748 C C . SER A 1 102 ? -3.312 14.085 21.850 1.00 81.44 102 SER A C 1
ATOM 750 O O . SER A 1 102 ? -4.475 14.438 21.642 1.00 81.44 102 SER A O 1
ATOM 752 N N . GLN A 1 103 ? -2.440 13.978 20.843 1.00 82.38 103 GLN A N 1
ATOM 753 C CA . GLN A 1 103 ? -2.825 14.139 19.436 1.00 82.38 103 GLN A CA 1
ATOM 754 C C . GLN A 1 103 ? -3.490 12.874 18.901 1.00 82.38 103 GLN A C 1
ATOM 756 O O . GLN A 1 103 ? -4.455 12.965 18.142 1.00 82.38 103 GLN A O 1
ATOM 761 N N . GLN A 1 104 ? -3.003 11.710 19.329 1.00 79.31 104 GLN A N 1
ATOM 762 C CA . GLN A 1 104 ? -3.611 10.425 19.031 1.00 79.31 104 GLN A CA 1
ATOM 763 C C . GLN A 1 104 ? -5.045 10.364 19.569 1.00 79.31 104 GLN A C 1
ATOM 765 O O . GLN A 1 104 ? -5.943 10.026 18.805 1.00 79.31 104 GLN A O 1
ATOM 770 N N . GLU A 1 105 ? -5.292 10.776 20.813 1.00 81.62 105 GLU A N 1
ATOM 771 C CA . GLU A 1 105 ? -6.645 10.822 21.387 1.00 81.62 105 GLU A CA 1
ATOM 772 C C . GLU A 1 105 ? -7.585 11.758 20.619 1.00 81.62 105 GLU A C 1
ATOM 774 O O . GLU A 1 105 ? -8.729 11.400 20.347 1.00 81.62 105 GLU A O 1
ATOM 779 N N . LYS A 1 106 ? -7.120 12.951 20.224 1.00 85.50 106 LYS A N 1
ATOM 780 C CA . LYS A 1 106 ? -7.926 13.888 19.420 1.00 85.50 106 LYS A CA 1
ATOM 781 C C . LYS A 1 106 ? -8.267 13.317 18.047 1.00 85.50 106 LYS A C 1
ATOM 783 O O . LYS A 1 106 ? -9.413 13.426 17.612 1.00 85.50 106 LYS A O 1
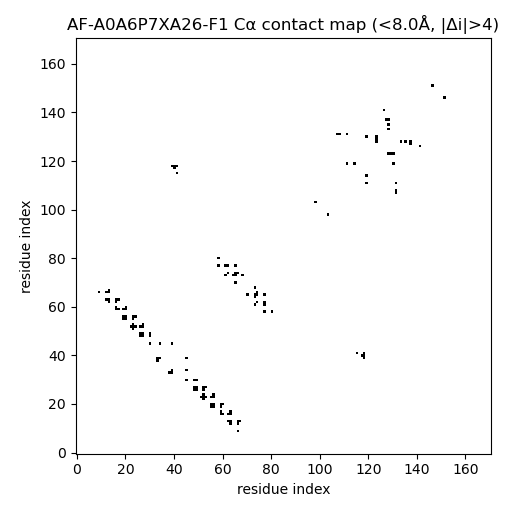ATOM 788 N N . LEU A 1 107 ? -7.291 12.705 17.376 1.00 80.19 107 LEU A N 1
ATOM 789 C CA . LEU A 1 107 ? -7.490 12.085 16.069 1.00 80.19 107 LEU A CA 1
ATOM 790 C C . LEU A 1 107 ? -8.439 10.885 16.165 1.00 80.19 107 LEU A C 1
ATOM 792 O O . LEU A 1 107 ? -9.345 10.757 15.343 1.00 80.19 107 LEU A O 1
ATOM 796 N N . LEU A 1 108 ? -8.274 10.041 17.185 1.00 80.44 108 LEU A N 1
ATOM 797 C CA . LEU A 1 108 ? -9.152 8.904 17.455 1.00 80.44 108 LEU A CA 1
ATOM 798 C C . LEU A 1 108 ? -10.575 9.359 17.778 1.00 80.44 108 LEU A C 1
ATOM 800 O O . LEU A 1 108 ? -11.509 8.818 17.201 1.00 80.44 108 LEU A O 1
ATOM 804 N N . ASN A 1 109 ? -10.748 10.395 18.601 1.00 85.81 109 ASN A N 1
ATOM 805 C CA . ASN A 1 109 ? -12.056 10.982 18.900 1.00 85.81 109 ASN A CA 1
ATOM 806 C C . ASN A 1 109 ? -12.751 11.526 17.653 1.00 85.81 109 ASN A C 1
ATOM 808 O O . ASN A 1 109 ? -13.923 11.235 17.421 1.00 85.81 109 ASN A O 1
ATOM 812 N N . ALA A 1 110 ? -12.028 12.293 16.834 1.00 85.75 110 ALA A N 1
ATOM 813 C CA . ALA A 1 110 ? -12.561 12.830 15.587 1.00 85.75 110 ALA A CA 1
ATOM 814 C C . ALA A 1 110 ? -12.945 11.706 14.611 1.00 85.75 110 ALA A C 1
ATOM 816 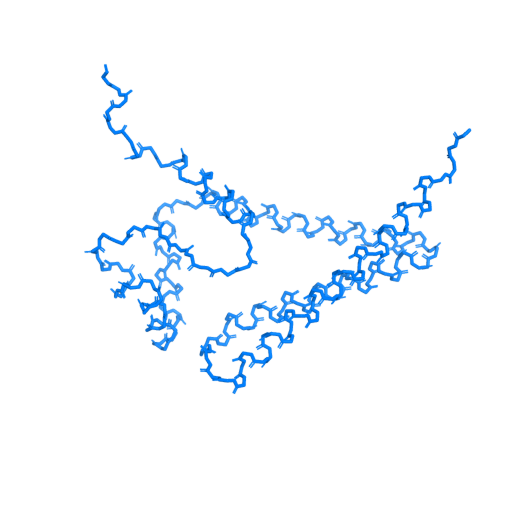O O . ALA A 1 110 ? -14.019 11.739 14.009 1.00 85.75 110 ALA A O 1
ATOM 817 N N . THR A 1 111 ? -12.100 10.678 14.499 1.00 81.50 111 THR A N 1
ATOM 818 C CA . THR A 1 111 ? -12.363 9.526 13.629 1.00 81.50 111 THR A CA 1
ATOM 819 C C . THR A 1 111 ? -13.551 8.715 14.149 1.00 81.50 111 THR A C 1
ATOM 821 O O . THR A 1 111 ? -14.460 8.414 13.382 1.00 81.50 111 THR A O 1
ATOM 824 N N . TRP A 1 112 ? -13.608 8.429 15.451 1.00 82.31 112 TRP A N 1
ATOM 825 C CA . TRP A 1 112 ? -14.716 7.727 16.100 1.00 82.31 112 TRP A CA 1
ATOM 826 C C . TRP A 1 112 ? -16.032 8.489 15.947 1.00 82.31 112 TRP A C 1
ATOM 828 O O . TRP A 1 112 ? -17.052 7.893 15.619 1.00 82.31 112 TRP A O 1
ATOM 838 N N . ALA A 1 113 ? -16.033 9.814 16.108 1.00 84.81 113 ALA A N 1
ATOM 839 C CA . ALA A 1 113 ? -17.221 10.634 15.873 1.00 84.81 113 ALA A CA 1
ATOM 840 C C . ALA A 1 113 ? -17.693 10.568 14.411 1.00 84.81 113 ALA A C 1
ATOM 842 O O . ALA A 1 113 ? -18.896 10.578 14.158 1.00 84.81 113 ALA A O 1
ATOM 843 N N . SER A 1 114 ? -16.760 10.450 13.462 1.00 84.00 114 SER A N 1
ATOM 844 C CA . SER A 1 114 ? -17.069 10.355 12.034 1.00 84.00 114 SER A CA 1
ATOM 845 C C . SER A 1 114 ? -17.507 8.956 11.576 1.00 84.00 114 SER A C 1
ATOM 847 O O . SER A 1 114 ? -18.060 8.831 10.482 1.00 84.00 114 SER A O 1
ATOM 849 N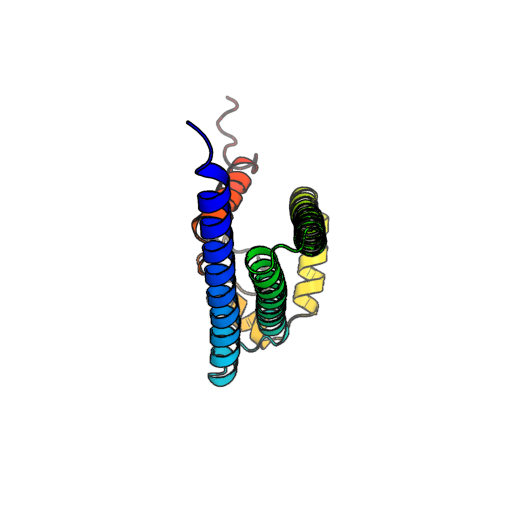 N . MET A 1 115 ? -17.249 7.903 12.357 1.00 75.06 115 MET A N 1
ATOM 850 C CA . MET A 1 115 ? -17.656 6.531 12.034 1.00 75.06 115 MET A CA 1
ATOM 851 C C . MET A 1 115 ? -19.143 6.283 12.324 1.00 75.06 115 MET A C 1
ATOM 853 O O . MET A 1 115 ? -19.705 6.790 13.300 1.00 75.06 115 MET A O 1
ATOM 857 N N . THR A 1 116 ? -19.774 5.437 11.505 1.00 79.94 116 THR A N 1
ATOM 858 C CA . THR A 1 116 ? -21.167 5.015 11.702 1.00 79.94 116 THR A CA 1
ATOM 859 C C . THR A 1 116 ? -21.284 4.008 12.851 1.00 79.94 116 THR A C 1
ATOM 861 O O . THR A 1 116 ? -20.316 3.337 13.211 1.00 79.94 116 THR A O 1
ATOM 864 N N . ASN A 1 117 ? -22.482 3.876 13.432 1.00 81.75 117 ASN A N 1
ATOM 865 C CA . ASN A 1 117 ? -22.724 2.939 14.539 1.00 81.75 117 ASN A CA 1
ATOM 866 C C . ASN A 1 117 ? -22.463 1.478 14.145 1.00 81.75 117 ASN A C 1
ATOM 868 O O . ASN A 1 117 ? -21.980 0.711 14.964 1.00 81.75 117 ASN A O 1
ATOM 872 N N . GLN A 1 118 ? -22.705 1.118 12.882 1.00 77.25 118 GLN A N 1
ATOM 873 C CA . GLN A 1 118 ? -22.418 -0.226 12.374 1.00 77.25 118 GLN A CA 1
ATOM 874 C C . GLN A 1 118 ? -20.913 -0.518 12.363 1.00 77.25 118 GLN A C 1
ATOM 876 O O . GLN A 1 118 ? -20.491 -1.567 12.834 1.00 77.25 118 GLN A O 1
ATOM 881 N N . THR A 1 119 ? -20.090 0.431 11.898 1.00 73.31 119 THR A N 1
ATOM 882 C CA . THR A 1 119 ? -18.624 0.299 11.924 1.00 73.31 119 THR A CA 1
ATOM 883 C C . THR A 1 119 ? -18.089 0.196 13.348 1.00 73.31 119 THR A C 1
ATOM 885 O O . THR A 1 119 ? -17.158 -0.562 13.600 1.00 73.31 119 THR A O 1
ATOM 888 N N . LYS A 1 120 ? -18.670 0.963 14.279 1.00 77.31 120 LYS A N 1
ATOM 889 C CA . LYS A 1 120 ? -18.294 0.924 15.696 1.00 77.31 120 LYS A CA 1
ATOM 890 C C . LYS A 1 120 ? -18.603 -0.432 16.313 1.00 77.31 120 LYS A C 1
ATOM 892 O O . LYS A 1 120 ? -17.713 -1.013 16.910 1.00 77.31 120 LYS A O 1
ATOM 897 N N . GLU A 1 121 ? -19.811 -0.953 16.105 1.00 77.31 121 GLU A N 1
ATOM 898 C CA . GLU A 1 121 ? -20.222 -2.261 16.630 1.00 77.31 121 GLU A CA 1
ATOM 899 C C . GLU A 1 121 ? -19.355 -3.397 16.069 1.00 77.31 121 GLU A C 1
ATOM 901 O O . GLU A 1 121 ? -18.982 -4.328 16.782 1.00 77.31 121 GLU A O 1
ATOM 906 N N . GLU A 1 122 ? -18.999 -3.318 14.789 1.00 71.31 122 GLU A N 1
ATOM 907 C CA . GLU A 1 122 ? -18.122 -4.298 14.159 1.00 71.31 122 GLU A CA 1
ATOM 908 C C . GLU A 1 122 ? -16.690 -4.226 14.707 1.00 71.31 122 GLU A C 1
ATOM 910 O O . GLU A 1 122 ? -16.107 -5.261 15.029 1.00 71.31 122 GLU A O 1
ATOM 915 N N . LEU A 1 123 ? -16.147 -3.019 14.904 1.00 70.75 123 LEU A N 1
ATOM 916 C CA . LEU A 1 123 ? -14.855 -2.816 15.567 1.00 70.75 123 LEU A CA 1
ATOM 917 C C . LEU A 1 123 ? -14.868 -3.326 17.013 1.00 70.75 123 LEU A C 1
ATOM 919 O O . LEU A 1 123 ? -13.939 -4.021 17.413 1.00 70.75 123 LEU A O 1
ATOM 923 N N . GLU A 1 124 ? -15.919 -3.020 17.771 1.00 75.81 124 GLU A N 1
ATOM 924 C CA . GLU A 1 124 ? -16.121 -3.464 19.154 1.00 75.81 124 GLU A CA 1
ATOM 925 C C . GLU A 1 124 ? -16.166 -4.994 19.257 1.00 75.81 124 GLU A C 1
ATOM 927 O O . GLU A 1 124 ? -15.467 -5.577 20.086 1.00 75.81 124 GLU A O 1
ATOM 932 N N . LYS A 1 125 ? -16.886 -5.671 18.354 1.00 72.38 125 LYS A N 1
ATOM 933 C CA . LYS A 1 125 ? -16.924 -7.143 18.291 1.00 72.38 125 LYS A CA 1
ATOM 934 C C . LYS A 1 125 ? -15.580 -7.757 17.899 1.00 72.38 125 LYS A C 1
ATOM 936 O O . LYS A 1 125 ? -15.182 -8.755 18.493 1.00 72.38 125 LYS A O 1
ATOM 941 N N . GLN A 1 126 ? -14.885 -7.184 16.915 1.00 64.25 126 GLN A N 1
ATOM 942 C CA . GLN A 1 126 ? -13.585 -7.693 16.450 1.00 64.25 126 GLN A CA 1
ATOM 943 C C . GLN A 1 126 ? -12.476 -7.499 17.495 1.00 64.25 126 GLN A C 1
ATOM 945 O O . GLN A 1 126 ? -11.595 -8.345 17.622 1.00 64.25 126 GLN A O 1
ATOM 950 N N . LEU A 1 127 ? -12.523 -6.400 18.251 1.00 64.12 127 LEU A N 1
ATOM 951 C CA . LEU A 1 127 ? -11.546 -6.060 19.292 1.00 64.12 127 LEU A CA 1
ATOM 952 C C . LEU A 1 127 ? -11.971 -6.510 20.698 1.00 64.12 127 LEU A C 1
ATOM 954 O O . LEU A 1 127 ? -11.223 -6.305 21.651 1.00 64.12 127 LEU A O 1
ATOM 958 N N . ASN A 1 128 ? -13.159 -7.106 20.825 1.00 67.44 128 ASN A N 1
ATOM 959 C CA . ASN A 1 128 ? -13.804 -7.482 22.082 1.00 67.44 128 ASN A CA 1
ATOM 960 C C . ASN A 1 128 ? -13.865 -6.336 23.117 1.00 67.44 128 ASN A C 1
ATOM 962 O O . ASN A 1 128 ? -13.797 -6.581 24.320 1.00 67.44 128 ASN A O 1
ATOM 966 N N . CYS A 1 129 ? -13.967 -5.088 22.650 1.00 77.50 129 CYS A N 1
ATOM 967 C CA . CYS A 1 129 ? -14.080 -3.877 23.468 1.00 77.50 129 CYS A CA 1
ATOM 968 C C . CYS A 1 129 ? -15.462 -3.228 23.301 1.00 77.50 129 CYS A C 1
ATOM 970 O O . CYS A 1 129 ? -16.256 -3.646 22.468 1.00 77.50 129 CYS A O 1
ATOM 972 N N . CYS A 1 130 ? -15.766 -2.195 24.089 1.00 80.31 130 CYS A N 1
ATOM 973 C CA . CYS A 1 130 ? -17.011 -1.431 23.971 1.00 80.31 130 CYS A CA 1
ATOM 974 C C . CYS A 1 130 ? -16.708 0.056 24.148 1.00 80.31 130 CYS A C 1
ATOM 976 O O . CYS A 1 130 ? -16.305 0.442 25.232 1.00 80.31 130 CYS A O 1
ATOM 978 N N . GLY A 1 131 ? -16.908 0.906 23.144 1.00 76.81 131 GLY A N 1
ATOM 979 C CA . GLY A 1 131 ? -16.585 2.334 23.198 1.00 76.81 131 GLY A CA 1
ATOM 980 C C . GLY A 1 131 ? -15.09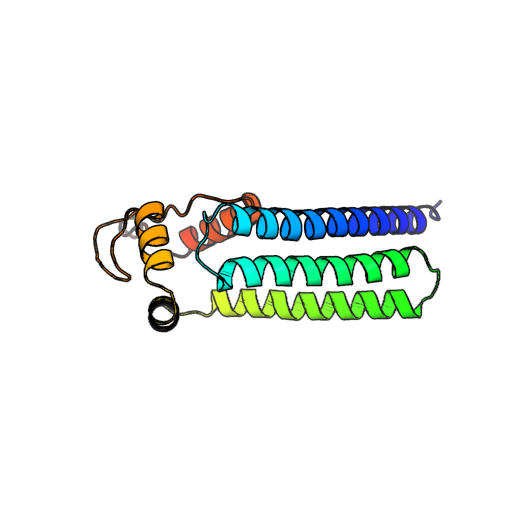7 2.670 23.003 1.00 76.81 131 GLY A C 1
ATOM 981 O O . GLY A 1 131 ? -14.215 1.826 23.128 1.00 76.81 131 GLY A O 1
ATOM 982 N N . LEU A 1 132 ? -14.807 3.946 22.707 1.00 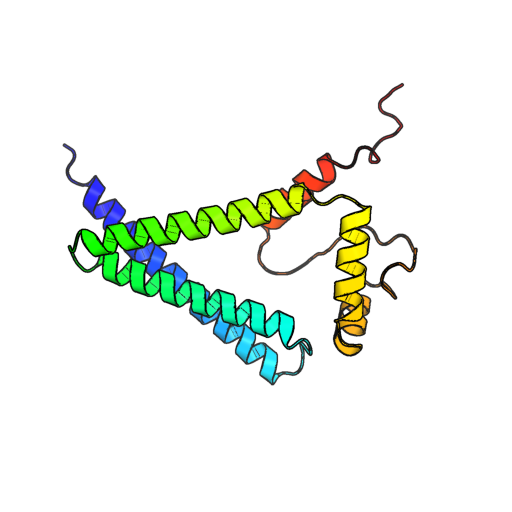68.38 132 LEU A N 1
ATOM 983 C CA . LEU A 1 132 ? -13.452 4.412 22.366 1.00 68.38 132 LEU A CA 1
ATOM 984 C C . LEU A 1 132 ? -12.464 4.407 23.551 1.00 68.38 132 LEU A C 1
ATOM 986 O O . LEU A 1 132 ? -11.278 4.168 23.347 1.00 68.38 132 LEU A O 1
ATOM 990 N N . PHE A 1 133 ? -12.942 4.678 24.771 1.00 70.19 133 PHE A N 1
ATOM 991 C CA . PHE A 1 133 ? -12.119 4.789 25.990 1.00 70.19 133 PHE A CA 1
ATOM 992 C C . PHE A 1 133 ? -12.680 3.989 27.175 1.00 70.19 133 PHE A C 1
ATOM 994 O O . PHE A 1 133 ? -12.512 4.388 28.325 1.00 70.19 133 PHE A O 1
ATOM 1001 N N . ASN A 1 134 ? -13.405 2.896 26.934 1.00 56.50 134 ASN A N 1
ATOM 1002 C CA . ASN A 1 134 ? -13.969 2.120 28.039 1.00 56.50 134 ASN A CA 1
ATOM 1003 C C . ASN A 1 134 ? -12.911 1.146 28.569 1.00 56.50 134 ASN A C 1
ATOM 1005 O O . ASN A 1 134 ? -12.651 0.079 28.011 1.00 56.50 134 ASN A O 1
ATOM 1009 N N . ASP A 1 135 ? -12.239 1.605 29.614 1.00 57.38 135 ASP A N 1
ATOM 1010 C CA . ASP A 1 135 ? -11.070 1.004 30.236 1.00 57.38 135 ASP A CA 1
ATOM 1011 C C . ASP A 1 135 ? -11.392 -0.376 30.836 1.00 57.38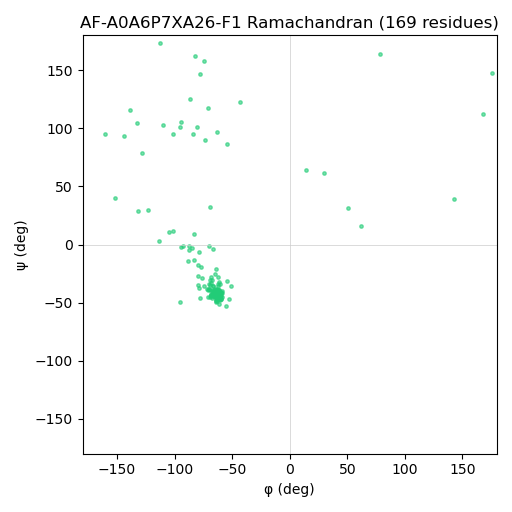 135 ASP A C 1
ATOM 1013 O O . ASP A 1 135 ? -11.909 -0.502 31.944 1.00 57.38 135 ASP A O 1
ATOM 1017 N N . THR A 1 136 ? -11.099 -1.439 30.090 1.00 47.06 136 THR A N 1
ATOM 1018 C CA . THR A 1 136 ? -10.955 -2.798 30.628 1.00 47.06 136 THR A CA 1
ATOM 1019 C C . THR A 1 136 ? -9.852 -3.509 29.856 1.00 47.06 136 THR A C 1
ATOM 1021 O O . THR A 1 136 ? -10.109 -4.052 28.799 1.00 47.06 136 THR A O 1
ATOM 1024 N N . ASN A 1 137 ? -8.613 -3.453 30.362 1.00 48.72 137 ASN A N 1
ATOM 1025 C CA . ASN A 1 137 ? -7.457 -4.316 30.042 1.00 48.72 137 ASN A CA 1
ATOM 1026 C C . ASN A 1 137 ? -7.565 -5.209 28.781 1.00 48.72 137 ASN A C 1
ATOM 1028 O O . ASN A 1 137 ? -7.510 -6.436 28.881 1.00 48.72 137 ASN A O 1
ATOM 1032 N N . ILE A 1 138 ? -7.660 -4.619 27.587 1.00 48.09 138 ILE A N 1
ATOM 1033 C CA . ILE A 1 138 ? -7.548 -5.380 26.341 1.00 48.09 138 ILE A CA 1
ATOM 1034 C C . ILE A 1 138 ? -6.105 -5.271 25.890 1.00 48.09 138 ILE A C 1
ATOM 1036 O O . ILE A 1 138 ? -5.658 -4.248 25.368 1.00 48.09 138 ILE A O 1
ATOM 1040 N N . HIS A 1 139 ? -5.354 -6.337 26.161 1.00 40.28 139 HIS A N 1
ATOM 1041 C CA . HIS A 1 139 ? -4.043 -6.562 25.578 1.00 40.28 139 HIS A CA 1
ATOM 1042 C C . HIS A 1 139 ? -4.094 -6.223 24.085 1.00 40.28 139 HIS A C 1
ATOM 1044 O O . HIS A 1 139 ? -4.905 -6.771 23.344 1.00 40.28 139 HIS A O 1
ATOM 1050 N N . LYS A 1 140 ? -3.232 -5.284 23.670 1.00 43.22 140 LYS A N 1
ATOM 1051 C CA . LYS A 1 140 ? -3.010 -4.874 22.279 1.00 43.22 140 LYS A CA 1
ATOM 1052 C C . LYS A 1 140 ? -2.658 -6.098 21.426 1.00 43.22 140 LYS A C 1
ATOM 1054 O O . LYS A 1 140 ? -1.482 -6.365 21.190 1.00 43.22 140 LYS A O 1
ATOM 1059 N N . GLU A 1 141 ? -3.650 -6.806 20.915 1.00 45.44 141 GLU A N 1
ATOM 1060 C CA . GLU A 1 141 ? -3.449 -7.776 19.848 1.00 45.44 141 GLU A CA 1
ATOM 1061 C C . GLU A 1 141 ? -4.435 -7.488 18.722 1.00 45.44 141 GLU A C 1
ATOM 1063 O O . GLU A 1 141 ? -5.469 -8.122 18.554 1.00 45.44 141 GLU A O 1
ATOM 1068 N N . PHE A 1 142 ? -4.096 -6.472 17.928 1.00 44.94 142 PHE A N 1
ATOM 1069 C CA . PHE A 1 142 ? -4.681 -6.324 16.605 1.00 44.94 142 PHE A CA 1
ATOM 1070 C C . PHE A 1 142 ? -4.065 -7.394 15.696 1.00 44.94 142 PHE A C 1
ATOM 1072 O O . PHE A 1 142 ? -3.017 -7.183 15.084 1.00 44.94 142 PHE A O 1
ATOM 1079 N N . SER A 1 143 ? -4.702 -8.561 15.656 1.00 48.72 143 SER A N 1
ATOM 1080 C CA . SER A 1 143 ? -4.487 -9.599 14.650 1.00 48.72 143 SER A CA 1
ATOM 1081 C C . SER A 1 143 ? -5.755 -9.613 13.798 1.00 48.72 143 SER A C 1
ATOM 1083 O O . SER A 1 143 ? -6.816 -10.007 14.257 1.00 48.72 143 SER A O 1
ATOM 1085 N N . THR A 1 144 ? -5.782 -9.062 12.590 1.00 38.81 144 THR A N 1
ATOM 1086 C CA . THR A 1 144 ? -5.329 -9.741 11.371 1.00 38.81 144 THR A CA 1
ATOM 1087 C C . THR A 1 144 ? -5.619 -8.828 10.170 1.00 38.81 144 THR A C 1
ATOM 1089 O O . THR A 1 144 ? -6.600 -8.095 10.184 1.00 38.81 144 THR A O 1
ATOM 1092 N N . CYS A 1 145 ? -4.774 -8.866 9.130 1.00 33.72 145 CYS A N 1
ATOM 1093 C CA . CYS A 1 145 ? -5.151 -9.157 7.730 1.00 33.72 145 CYS A CA 1
ATOM 1094 C C . CYS A 1 145 ? -3.966 -8.804 6.795 1.00 33.72 145 CYS A C 1
ATOM 1096 O O . CYS A 1 145 ? -3.561 -7.650 6.700 1.00 33.72 145 CYS A O 1
ATOM 1098 N N . HIS A 1 146 ? -3.350 -9.819 6.172 1.00 37.62 146 HIS A N 1
ATOM 1099 C CA . HIS A 1 146 ? -2.376 -9.752 5.060 1.00 37.62 146 HIS A CA 1
ATOM 1100 C C . HIS A 1 146 ? -1.454 -8.507 4.938 1.00 37.62 146 HIS A C 1
ATOM 1102 O O . HIS A 1 146 ? -1.410 -7.830 3.918 1.00 37.62 146 HIS A O 1
ATOM 1108 N N . ALA A 1 147 ? -0.618 -8.257 5.947 1.00 39.25 147 ALA A N 1
ATOM 1109 C CA . ALA A 1 147 ? 0.574 -7.395 5.847 1.00 39.25 147 ALA A CA 1
ATOM 1110 C C . ALA A 1 147 ? 1.648 -7.837 6.865 1.00 39.25 147 ALA A C 1
ATOM 1112 O O . ALA A 1 147 ? 2.284 -7.028 7.545 1.00 39.25 147 ALA A O 1
ATOM 1113 N N . ILE A 1 148 ? 1.788 -9.161 7.006 1.00 54.47 148 ILE A N 1
ATOM 1114 C CA . ILE A 1 148 ? 2.293 -9.853 8.204 1.00 54.47 148 ILE A CA 1
ATOM 1115 C C . ILE A 1 148 ? 3.753 -9.524 8.541 1.00 54.47 148 ILE A C 1
ATOM 1117 O O . ILE A 1 148 ? 4.125 -9.651 9.694 1.00 54.47 148 ILE A O 1
ATOM 1121 N N . LEU A 1 149 ? 4.581 -9.037 7.612 1.00 51.75 149 LEU A N 1
ATOM 1122 C CA . LEU A 1 149 ? 5.979 -8.720 7.935 1.00 51.75 149 LEU A CA 1
ATOM 1123 C C . LEU A 1 149 ? 6.197 -7.245 8.300 1.00 51.75 149 LEU A C 1
ATOM 1125 O O . LEU A 1 149 ? 6.789 -6.948 9.332 1.00 51.75 149 LEU A O 1
ATOM 1129 N N . GLY A 1 150 ? 5.702 -6.313 7.480 1.00 54.53 150 GLY A N 1
ATOM 1130 C CA . GLY A 1 150 ? 5.932 -4.877 7.680 1.00 54.53 150 GLY A CA 1
ATOM 1131 C C . GLY A 1 150 ? 5.213 -4.335 8.913 1.00 54.53 150 GLY A C 1
ATOM 1132 O O . GLY A 1 150 ? 5.807 -3.616 9.715 1.00 54.53 150 GLY A O 1
ATOM 1133 N N . VAL A 1 151 ? 3.958 -4.745 9.110 1.00 55.00 151 VAL A N 1
ATOM 1134 C CA . VAL A 1 151 ? 3.183 -4.346 10.289 1.00 55.00 151 VAL A CA 1
ATOM 1135 C C . VAL A 1 151 ? 3.708 -5.048 11.539 1.00 55.00 151 VAL A C 1
ATOM 1137 O O . VAL A 1 151 ? 3.839 -4.397 12.565 1.00 55.00 151 VAL A O 1
ATOM 1140 N N . TRP A 1 152 ? 4.107 -6.323 11.465 1.00 52.75 152 TRP A N 1
ATOM 1141 C CA . TRP A 1 152 ? 4.720 -7.017 12.606 1.00 52.75 152 TRP A CA 1
ATOM 1142 C C . TRP A 1 152 ? 6.056 -6.396 13.023 1.00 52.75 152 TRP A C 1
ATOM 1144 O O . TRP A 1 152 ? 6.287 -6.198 14.213 1.00 52.75 152 TRP A O 1
ATOM 1154 N N . LEU A 1 153 ? 6.911 -6.008 12.069 1.00 56.81 153 LEU A N 1
ATOM 1155 C CA . LEU A 1 153 ? 8.147 -5.278 12.366 1.00 56.81 153 LEU A CA 1
ATOM 1156 C C . LEU A 1 153 ? 7.857 -3.898 12.972 1.00 56.81 153 LEU A C 1
ATOM 1158 O O . LEU A 1 153 ? 8.498 -3.525 13.952 1.00 56.81 153 LEU A O 1
ATOM 1162 N N . ALA A 1 154 ? 6.865 -3.167 12.454 1.00 58.59 154 ALA A N 1
ATOM 1163 C CA . ALA A 1 154 ? 6.459 -1.873 13.003 1.00 58.59 154 ALA A CA 1
ATOM 1164 C C . ALA A 1 154 ? 5.841 -1.995 14.409 1.00 58.59 154 ALA A C 1
ATOM 1166 O O . ALA A 1 154 ? 6.152 -1.194 15.288 1.00 58.59 154 ALA A O 1
ATOM 1167 N N . VAL A 1 155 ? 5.013 -3.016 14.652 1.00 55.72 155 VAL A N 1
ATOM 1168 C CA . VAL A 1 155 ? 4.425 -3.328 15.965 1.00 55.72 155 VAL A CA 1
ATOM 1169 C C . VAL A 1 155 ? 5.513 -3.744 16.951 1.00 55.72 155 VAL A C 1
ATOM 1171 O O . VAL A 1 155 ? 5.551 -3.229 18.065 1.00 55.72 155 VAL A O 1
ATOM 1174 N N . ARG A 1 156 ? 6.456 -4.598 16.539 1.00 60.28 156 ARG A N 1
ATOM 1175 C CA . ARG A 1 156 ? 7.611 -4.986 17.359 1.00 60.28 156 ARG A CA 1
ATOM 1176 C C . ARG A 1 156 ? 8.504 -3.789 17.690 1.00 60.28 156 ARG A C 1
ATOM 1178 O O . ARG A 1 156 ? 8.931 -3.661 18.834 1.00 60.28 156 ARG A O 1
ATOM 1185 N N . TYR A 1 157 ? 8.741 -2.897 16.728 1.00 54.69 157 TYR A N 1
ATOM 1186 C CA . TYR A 1 157 ? 9.484 -1.655 16.952 1.00 54.69 157 TYR A CA 1
ATOM 1187 C C . TYR A 1 157 ? 8.741 -0.715 17.914 1.00 54.69 157 TYR A C 1
ATOM 1189 O O . TYR A 1 157 ? 9.363 -0.122 18.795 1.00 54.69 157 TYR A O 1
ATOM 1197 N N . ARG A 1 158 ? 7.406 -0.619 17.814 1.00 56.56 158 ARG A N 1
ATOM 1198 C CA . ARG A 1 158 ? 6.600 0.176 18.753 1.00 56.56 158 ARG A CA 1
ATOM 1199 C C . ARG A 1 158 ? 6.599 -0.416 20.166 1.00 56.56 158 ARG A C 1
ATOM 1201 O O . ARG A 1 158 ? 6.741 0.341 21.117 1.00 56.56 158 ARG A O 1
ATOM 1208 N N . ASN A 1 159 ? 6.527 -1.742 20.303 1.00 52.47 159 ASN A N 1
ATOM 1209 C CA . ASN A 1 159 ? 6.601 -2.433 21.598 1.00 52.47 159 ASN A CA 1
ATOM 1210 C C . ASN A 1 159 ? 7.965 -2.275 22.287 1.00 52.47 159 ASN A C 1
ATOM 1212 O O . ASN A 1 159 ? 8.035 -2.341 23.508 1.00 52.47 159 ASN A O 1
ATOM 1216 N N . GLN A 1 160 ? 9.047 -2.030 21.542 1.00 50.75 160 GLN A N 1
ATOM 1217 C CA . GLN A 1 160 ? 10.344 -1.684 22.139 1.00 50.75 160 GLN A CA 1
ATOM 1218 C C . GLN A 1 160 ? 10.425 -0.232 22.632 1.00 50.75 160 GLN A C 1
ATOM 1220 O O . GLN A 1 160 ? 11.295 0.082 23.439 1.00 50.75 160 GLN A O 1
ATOM 1225 N N . LYS A 1 161 ? 9.541 0.653 22.157 1.00 48.38 161 LYS A N 1
ATOM 1226 C CA . LYS A 1 161 ? 9.497 2.068 22.546 1.00 48.38 161 LYS A CA 1
ATOM 1227 C C . LYS A 1 161 ? 8.557 2.372 23.712 1.00 48.38 161 LYS A C 1
ATOM 1229 O O . LYS A 1 161 ? 8.502 3.533 24.088 1.00 48.38 161 LYS A O 1
ATOM 1234 N N . ASP A 1 162 ? 7.845 1.397 24.279 1.00 43.88 162 ASP A N 1
ATOM 1235 C CA . ASP A 1 162 ? 7.070 1.600 25.510 1.00 43.88 162 ASP A CA 1
ATOM 1236 C C . ASP A 1 162 ? 8.022 1.520 26.734 1.00 43.88 162 ASP A C 1
ATOM 1238 O O . ASP A 1 162 ? 8.355 0.416 27.170 1.00 43.88 162 ASP A O 1
ATOM 1242 N N . PRO A 1 163 ? 8.463 2.643 27.353 1.00 51.12 163 PRO A N 1
ATOM 1243 C CA . PRO A 1 163 ? 9.298 2.614 28.563 1.00 51.12 163 PRO A CA 1
ATOM 1244 C C . PRO A 1 163 ? 8.566 2.057 29.798 1.00 51.12 163 PRO A C 1
ATOM 1246 O O . PRO A 1 163 ? 9.169 1.910 30.857 1.00 51.12 163 PRO A O 1
ATOM 1249 N N . ARG A 1 164 ? 7.269 1.731 29.687 1.00 56.16 164 ARG A N 1
ATOM 1250 C CA . ARG A 1 164 ? 6.461 1.141 30.766 1.00 56.16 164 ARG A CA 1
ATOM 1251 C C . ARG A 1 164 ? 6.519 -0.391 30.846 1.00 56.16 164 ARG A C 1
ATOM 1253 O O . ARG A 1 164 ? 5.914 -0.951 31.754 1.00 56.16 164 ARG A O 1
ATOM 1260 N N . ALA A 1 165 ? 7.244 -1.077 29.957 1.00 50.56 165 ALA A N 1
ATOM 1261 C CA . ALA A 1 165 ? 7.278 -2.544 29.946 1.00 50.56 165 ALA A CA 1
ATOM 1262 C C . ALA A 1 165 ? 8.186 -3.194 31.014 1.00 50.56 165 ALA A C 1
ATOM 1264 O O . ALA A 1 165 ? 8.146 -4.415 31.145 1.00 50.56 165 ALA A O 1
ATOM 1265 N N . ASN A 1 166 ? 8.982 -2.441 31.791 1.00 43.66 166 ASN A N 1
ATOM 1266 C CA . ASN A 1 166 ? 9.663 -3.015 32.960 1.00 43.66 166 ASN A CA 1
ATOM 1267 C C . ASN A 1 166 ? 10.132 -1.965 34.000 1.00 43.66 166 ASN A C 1
ATOM 1269 O O . ASN A 1 166 ? 11.241 -1.445 33.877 1.00 43.66 166 ASN A O 1
ATOM 1273 N N . PRO A 1 167 ? 9.358 -1.671 35.061 1.00 50.88 167 PRO A N 1
ATOM 1274 C CA . PRO A 1 167 ? 9.853 -0.892 36.202 1.00 50.88 167 PRO A CA 1
ATOM 1275 C C . PRO A 1 167 ? 10.882 -1.645 37.075 1.00 50.88 167 PRO A C 1
ATOM 1277 O O . PRO A 1 167 ? 11.397 -1.069 38.027 1.00 50.88 167 PRO A O 1
ATOM 1280 N N . SER A 1 168 ? 11.216 -2.907 36.773 1.00 51.25 168 SER A N 1
ATOM 1281 C CA . SER A 1 168 ? 12.121 -3.753 37.571 1.00 51.25 168 SER A CA 1
ATOM 1282 C C . SER A 1 168 ? 13.546 -3.875 37.009 1.00 51.25 168 SER A C 1
ATOM 1284 O O . SER A 1 168 ? 14.300 -4.720 37.473 1.00 51.25 168 SER A O 1
ATOM 1286 N N . ALA A 1 169 ? 13.930 -3.064 36.016 1.00 49.44 169 ALA A N 1
ATOM 1287 C CA . ALA A 1 169 ? 15.275 -3.081 35.417 1.00 49.44 169 ALA A CA 1
ATOM 1288 C C . ALA A 1 169 ? 16.173 -1.894 35.840 1.00 49.44 169 ALA A C 1
ATOM 1290 O O . ALA A 1 169 ? 17.231 -1.684 35.252 1.00 49.44 169 ALA A O 1
ATOM 1291 N N . PHE A 1 170 ? 15.747 -1.113 36.840 1.00 51.22 170 PHE A N 1
ATOM 1292 C CA . PHE A 1 170 ? 16.507 -0.002 37.441 1.00 51.22 170 PHE A CA 1
ATOM 1293 C C . PHE A 1 170 ? 16.703 -0.165 38.964 1.00 51.22 170 PHE A C 1
ATOM 1295 O O . PHE A 1 170 ? 16.820 0.818 39.697 1.00 51.22 170 PHE A O 1
ATOM 1302 N N . LEU A 1 171 ? 16.759 -1.414 39.426 1.00 40.69 171 LEU A N 1
ATOM 1303 C CA . LEU A 1 171 ? 17.449 -1.824 40.653 1.00 40.69 171 LEU A CA 1
ATOM 1304 C C . LEU A 1 171 ? 18.484 -2.888 40.280 1.00 40.69 171 LEU A C 1
ATOM 1306 O O . LEU A 1 171 ? 19.502 -2.967 40.997 1.00 40.69 171 LEU A O 1
#

Organism: NCBI:txid1415580

Foldseek 3Di:
DDPVPVVVVLVVLLVVLVVLLVVLVVLLVVLVVCVVVCVDPDPPVSVVSNVVSVVSNVLSVLSNCLSVDPDPVSVVVSVVVVVVVVVVVVVVVVVVVPDDPVNVVVVLVVVVVVDDPVNQVVVCVLQVHHDDPPDDDRDPDPDDDPPCPPVVVVVVVVVVVPPPPDPPPPD

Radius of gyration: 21.48 Å; Cα contacts (8 Å, |Δi|>4): 77; chains: 1; bounding box: 55×24×66 Å

InterPro domains:
  IPR018499 Tetraspanin/Peripherin [PF00335] (9-136)
  IPR018499 Tetraspanin/Peripherin [PTHR19282] (16-147)

Mean predicted aligned error: 12.86 Å

pLDDT: mean 72.66, std 15.91, range [33.72, 93.5]

Sequence (171 aa):
MGCGGFTCLKNALCALNVVYMLVGLLLIGVAAWGKEFGIVSSITIIGGVIAIGVFLLLIAIVGLIGAANHHQVMLFLYMVILFLVFLFQFGVSCSCLALNESQQEKLLNATWASMTNQTKEELEKQLNCCGLFNDTNIHKEFSTCHAILGVWLAVRYRNQKDPRANPSAFL

Nearest PDB structures (foldseek):
  4nqi-assembly2_C  TM=4.759E-01  e=1.762E+00  Dictyostelium discoideum
  8a1g-assembly2_D  TM=2.609E-01  e=1.315E+00  Homo sapiens
  4nqi-assembly1_B  TM=2.886E-01  e=1.980E+00  Dictyostelium discoideum
  4nqi-assembly1_A  TM=3.218E-01  e=3.352E+00  Dictyostelium discoideum
  4wpc-assembly1_A  TM=1.740E-01  e=2.982E+00  Saccharomyces cerevisiae S288C

Solvent-accessible surface area (backbone atoms only — not comparable to full-atom values): 9977 Å² total; per-residue (Å²): 140,87,79,62,63,66,60,51,51,46,52,50,51,36,54,51,22,54,50,38,34,53,51,15,52,48,39,35,50,54,43,56,54,41,58,76,70,66,78,59,87,43,68,66,60,46,49,50,47,34,51,52,14,52,53,39,32,54,53,19,50,54,45,35,53,27,58,70,44,94,47,70,67,47,44,51,51,46,53,52,51,53,49,52,51,47,51,51,54,50,48,53,53,51,51,67,70,69,58,46,73,75,54,46,52,52,51,48,50,55,50,57,70,71,50,52,73,67,50,49,52,51,50,22,63,75,67,74,48,59,75,97,79,60,89,66,93,71,78,91,70,93,79,85,79,98,49,76,61,67,53,47,52,51,50,53,55,50,64,72,67,48,84,78,81,56,90,77,81,84,121

Secondary structure (DSSP, 8-state):
---SHHHHHHHHHHHHHHHHHHHHHHHHHHHHHHHHTT----HHHHHHHHHHHHHHHHHHHHHHHHHHS--HHHHHHHHHHHHHHHHHHHHHHHHHHH--HHHHHHHHHHHHHHS-HHHHHHHHHHHT--STT--S--------SS-TTHHHHHHHHHHHT-TTS-TTS--